Protein AF-A0A101G4W6-F1 (afdb_monomer_lite)

Secondary structure (DSSP, 8-state):
-TGGGT---HHHH-TTS---HHHHHHHHHHGGGGGG--TTS---SS-BTTBPPHHHHHHHHHHHHHGGG--HHHHHHHHHHTT---SSHHHHHHHTHHHHHHHHTTT----

Sequence (111 aa):
MARLLGYRWPAEEDNSMQLAAEARDLIELCRMLDDFSDNDCIICLTPIFGKEPAAERLRALLIAAYGDYWTSLKEQELVASTGSTANDLDEWLRNDFFEQHCKLFHHRPFI

Structure (mmCIF, N/CA/C/O backbone):
data_AF-A0A101G4W6-F1
#
_entry.id   AF-A0A101G4W6-F1
#
loop_
_atom_site.group_PDB
_atom_site.id
_atom_site.type_symbol
_atom_site.label_atom_id
_atom_site.label_alt_id
_atom_site.label_comp_id
_atom_site.label_asym_id
_atom_site.label_entity_id
_atom_site.label_seq_id
_atom_site.pdbx_PDB_ins_code
_atom_site.Cartn_x
_atom_site.Cartn_y
_atom_site.Cartn_z
_atom_site.occupancy
_atom_site.B_iso_or_equiv
_atom_site.auth_seq_id
_atom_site.auth_comp_id
_atom_site.auth_asym_id
_atom_site.auth_atom_id
_atom_site.pdbx_PDB_model_num
ATOM 1 N N . MET A 1 1 ? 2.234 -0.100 0.523 1.00 80.12 1 MET A N 1
ATOM 2 C CA . MET A 1 1 ? 3.548 0.302 1.075 1.00 80.12 1 MET A CA 1
ATOM 3 C C . MET A 1 1 ? 4.723 -0.299 0.316 1.00 80.12 1 MET A C 1
ATOM 5 O O . MET A 1 1 ? 5.545 0.480 -0.133 1.00 80.12 1 MET A O 1
ATOM 9 N N . ALA A 1 2 ? 4.786 -1.619 0.090 1.00 85.38 2 ALA A N 1
ATOM 10 C CA . ALA A 1 2 ? 5.918 -2.252 -0.607 1.00 85.38 2 ALA A CA 1
ATOM 11 C C . ALA A 1 2 ? 6.311 -1.572 -1.938 1.00 85.38 2 ALA A C 1
ATOM 13 O O . ALA A 1 2 ? 7.459 -1.174 -2.097 1.00 85.38 2 ALA A O 1
ATOM 14 N N . ARG A 1 3 ? 5.345 -1.326 -2.837 1.00 86.56 3 ARG A N 1
ATOM 15 C CA . ARG A 1 3 ? 5.598 -0.636 -4.117 1.00 86.56 3 ARG A CA 1
ATOM 16 C C . ARG A 1 3 ? 6.141 0.788 -3.957 1.00 86.56 3 ARG A C 1
ATOM 18 O O . ARG A 1 3 ? 7.064 1.166 -4.665 1.00 86.56 3 ARG A O 1
ATOM 25 N N . LEU A 1 4 ? 5.604 1.566 -3.010 1.00 85.12 4 LEU A N 1
ATOM 26 C CA . LEU A 1 4 ? 6.083 2.930 -2.734 1.00 85.12 4 LEU A CA 1
ATOM 27 C C . LEU A 1 4 ? 7.537 2.938 -2.245 1.00 85.12 4 LEU A C 1
ATOM 29 O O . LEU A 1 4 ? 8.257 3.897 -2.484 1.00 85.12 4 LEU A O 1
ATOM 33 N N . LEU A 1 5 ? 7.966 1.869 -1.570 1.00 85.81 5 LEU A N 1
ATOM 34 C CA . LEU A 1 5 ? 9.344 1.666 -1.118 1.00 85.81 5 LEU A CA 1
ATOM 35 C C . LEU A 1 5 ? 10.233 1.040 -2.208 1.00 85.81 5 LEU A C 1
ATOM 37 O O . LEU A 1 5 ? 11.351 0.635 -1.917 1.00 85.81 5 LEU A O 1
ATOM 41 N N . GLY A 1 6 ? 9.737 0.923 -3.445 1.00 84.00 6 GLY A N 1
ATOM 42 C CA . GLY A 1 6 ? 10.483 0.369 -4.577 1.00 84.00 6 GLY A CA 1
ATOM 43 C C . GLY A 1 6 ? 10.586 -1.156 -4.592 1.00 84.00 6 GLY A C 1
ATOM 44 O O . GLY A 1 6 ? 11.303 -1.710 -5.422 1.00 84.00 6 GLY A O 1
ATOM 45 N N . TYR A 1 7 ? 9.876 -1.863 -3.708 1.00 86.31 7 TYR A N 1
ATOM 46 C CA . TYR A 1 7 ? 9.904 -3.321 -3.697 1.00 86.31 7 TYR A CA 1
ATOM 47 C C . TYR A 1 7 ? 9.077 -3.904 -4.848 1.00 86.31 7 TYR A C 1
ATOM 49 O O . TYR A 1 7 ? 7.880 -3.617 -4.975 1.00 86.31 7 TYR A O 1
ATOM 57 N N . ARG A 1 8 ? 9.713 -4.777 -5.635 1.00 86.00 8 ARG A N 1
ATOM 58 C CA . ARG A 1 8 ? 9.080 -5.605 -6.667 1.00 86.00 8 ARG A CA 1
ATOM 59 C C . ARG A 1 8 ? 9.050 -7.062 -6.238 1.00 86.00 8 ARG A C 1
ATOM 61 O O . ARG A 1 8 ? 10.006 -7.566 -5.648 1.00 86.00 8 ARG A O 1
ATOM 68 N N . TRP A 1 9 ? 7.946 -7.744 -6.527 1.00 86.81 9 TRP A N 1
ATOM 69 C CA . TRP A 1 9 ? 7.851 -9.171 -6.250 1.00 86.81 9 TRP A CA 1
ATOM 70 C C . TRP A 1 9 ? 8.758 -9.952 -7.208 1.00 86.81 9 TRP A C 1
ATOM 72 O O . TRP A 1 9 ? 8.817 -9.608 -8.387 1.00 86.81 9 TRP A O 1
ATOM 82 N N . PRO A 1 10 ? 9.390 -11.058 -6.769 1.00 86.69 10 PRO A N 1
ATOM 83 C CA . PRO A 1 10 ? 10.204 -11.897 -7.655 1.00 86.69 10 PRO A CA 1
ATOM 84 C C . PRO A 1 10 ? 9.455 -12.374 -8.908 1.00 86.69 10 PRO A C 1
ATOM 86 O O . PRO A 1 10 ? 10.051 -12.523 -9.968 1.00 86.69 10 PRO A O 1
ATOM 89 N N . ALA A 1 11 ? 8.138 -12.564 -8.795 1.00 86.38 11 ALA A N 1
ATOM 90 C CA . ALA A 1 11 ? 7.260 -12.936 -9.902 1.00 86.38 11 ALA A CA 1
ATOM 91 C C . ALA A 1 11 ? 7.195 -11.884 -11.028 1.00 86.38 11 ALA A C 1
ATOM 93 O O . ALA A 1 11 ? 6.863 -12.233 -12.154 1.00 86.38 11 ALA A O 1
ATOM 94 N N . GLU A 1 12 ? 7.501 -10.616 -10.740 1.00 84.44 12 GLU A N 1
ATOM 95 C CA . GLU A 1 12 ? 7.512 -9.534 -11.733 1.00 84.44 12 GLU A CA 1
ATOM 96 C C . GLU A 1 12 ? 8.812 -9.491 -12.544 1.00 84.44 12 GLU A C 1
ATOM 98 O O . GLU A 1 12 ? 8.829 -8.969 -13.656 1.00 84.44 12 GLU A O 1
ATOM 103 N N . GLU A 1 13 ? 9.905 -10.028 -11.997 1.00 83.81 13 GLU A N 1
ATOM 104 C CA . GLU A 1 13 ? 11.223 -10.021 -12.642 1.00 83.81 13 GLU A CA 1
ATOM 105 C C . GLU A 1 13 ? 11.551 -11.372 -13.298 1.00 83.81 13 GLU A C 1
ATOM 107 O O . GLU A 1 13 ? 12.214 -11.423 -14.33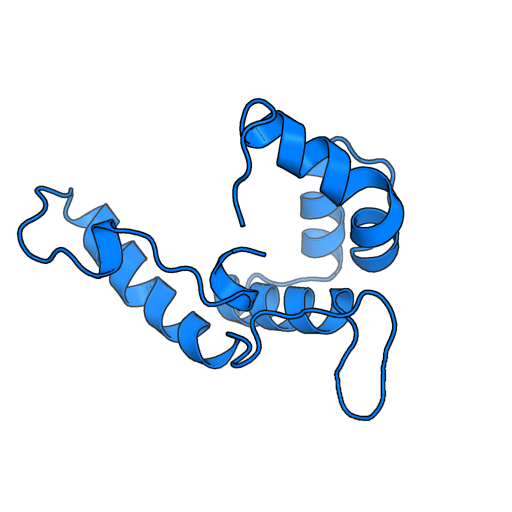8 1.00 83.81 13 GLU A O 1
ATOM 112 N N . ASP A 1 14 ? 11.065 -12.477 -12.727 1.00 85.81 14 ASP A N 1
ATOM 113 C CA . ASP A 1 14 ? 11.325 -13.822 -13.228 1.00 85.81 14 ASP A CA 1
ATOM 114 C C . ASP A 1 14 ? 10.326 -14.249 -14.316 1.00 85.81 14 ASP A C 1
ATOM 116 O O . ASP A 1 14 ? 9.317 -14.913 -14.067 1.00 85.81 14 ASP A O 1
ATOM 120 N N . ASN A 1 15 ? 10.672 -13.944 -15.568 1.00 79.88 15 ASN A N 1
ATOM 121 C CA . ASN A 1 15 ? 9.921 -14.380 -16.752 1.00 79.88 15 ASN A CA 1
ATOM 122 C C . ASN A 1 15 ? 9.857 -15.911 -16.930 1.00 79.88 15 ASN A C 1
ATOM 124 O O . ASN A 1 15 ? 9.046 -16.405 -17.717 1.00 79.88 15 ASN A O 1
ATOM 128 N N . SER A 1 16 ? 10.722 -16.670 -16.248 1.00 84.81 16 SER A N 1
ATOM 129 C CA . SER A 1 16 ? 10.739 -18.135 -16.306 1.00 84.81 16 SER A CA 1
ATOM 130 C C . SER A 1 16 ? 9.809 -18.786 -15.278 1.00 84.81 16 SER A C 1
ATOM 132 O O . SER A 1 16 ? 9.525 -19.984 -15.378 1.00 84.81 16 SER A O 1
ATOM 134 N N . MET A 1 17 ? 9.278 -18.000 -14.333 1.00 87.56 17 MET A N 1
ATOM 135 C CA . MET A 1 17 ? 8.368 -18.485 -13.306 1.00 87.56 17 MET A CA 1
ATOM 136 C C . MET A 1 17 ? 7.065 -19.008 -13.929 1.00 87.56 17 MET A C 1
ATOM 138 O O . MET A 1 17 ? 6.421 -18.375 -14.779 1.00 87.56 17 MET A O 1
ATOM 142 N N . GLN A 1 18 ? 6.662 -20.205 -13.500 1.00 86.69 18 GLN A N 1
ATOM 143 C CA . GLN A 1 18 ? 5.403 -20.814 -13.916 1.00 86.69 18 GLN A CA 1
ATOM 144 C C . GLN A 1 18 ? 4.250 -20.158 -13.157 1.00 86.69 18 GLN A C 1
ATOM 146 O O . GLN A 1 18 ? 4.000 -20.464 -11.993 1.00 86.69 18 GLN A O 1
ATOM 151 N N . LEU A 1 19 ? 3.560 -19.244 -13.834 1.00 87.25 19 LEU A N 1
ATOM 152 C CA . LEU A 1 19 ? 2.421 -18.499 -13.311 1.00 87.25 19 LEU A CA 1
ATOM 153 C C . LEU A 1 19 ? 1.184 -18.768 -14.168 1.00 87.25 19 LEU A C 1
ATOM 155 O O . LEU A 1 19 ? 1.293 -19.029 -15.370 1.00 87.25 19 LEU A O 1
ATOM 159 N N . ALA A 1 20 ? 0.011 -18.683 -13.543 1.00 90.00 20 ALA A N 1
ATOM 160 C CA . ALA A 1 20 ? -1.260 -18.663 -14.258 1.00 90.00 20 ALA A CA 1
ATOM 161 C C . ALA A 1 20 ? -1.328 -17.443 -15.198 1.00 90.00 20 ALA A C 1
ATOM 163 O O . ALA A 1 20 ? -0.657 -16.434 -14.959 1.00 90.00 20 ALA A O 1
ATOM 164 N N . ALA A 1 21 ? -2.129 -17.527 -16.262 1.00 87.00 21 ALA A N 1
ATOM 165 C CA . ALA A 1 21 ? -2.253 -16.434 -17.229 1.00 87.00 21 ALA A CA 1
ATOM 166 C C . ALA A 1 21 ? -2.789 -15.160 -16.555 1.00 87.00 21 ALA A C 1
ATOM 168 O O . ALA A 1 21 ? -2.220 -14.087 -16.717 1.00 87.00 21 ALA A O 1
ATOM 169 N N . GLU A 1 22 ? -3.779 -15.319 -15.679 1.00 88.38 22 GLU A N 1
ATOM 170 C CA . GLU A 1 22 ? -4.399 -14.248 -14.903 1.00 88.38 22 GLU A CA 1
ATOM 171 C C . GLU A 1 22 ? -3.384 -13.537 -13.998 1.00 88.38 22 GLU A C 1
ATOM 173 O O . GLU A 1 22 ? -3.426 -12.321 -13.831 1.00 88.38 22 GLU A O 1
ATOM 178 N N . ALA A 1 23 ? -2.432 -14.285 -13.429 1.00 85.69 23 ALA A N 1
ATOM 179 C CA . ALA A 1 23 ? -1.380 -13.704 -12.602 1.00 85.69 23 ALA A CA 1
ATOM 180 C C . ALA A 1 23 ? -0.415 -12.840 -13.430 1.00 85.69 23 ALA A C 1
ATOM 182 O O . ALA A 1 23 ? 0.053 -11.816 -12.938 1.00 85.69 23 ALA A O 1
ATOM 183 N N . ARG A 1 24 ? -0.140 -13.216 -14.687 1.00 85.62 24 ARG A N 1
ATOM 184 C CA . ARG A 1 24 ? 0.703 -12.420 -15.593 1.00 85.62 24 ARG A CA 1
ATOM 185 C C . ARG A 1 24 ? 0.015 -11.132 -16.029 1.00 85.62 24 ARG A C 1
ATOM 187 O O . ARG A 1 24 ? 0.666 -10.092 -16.048 1.00 85.62 24 ARG A O 1
ATOM 194 N N . ASP A 1 25 ? -1.285 -11.186 -16.297 1.00 87.19 25 ASP A N 1
ATOM 195 C CA . ASP A 1 25 ? -2.065 -9.992 -16.629 1.00 87.19 25 ASP A CA 1
ATOM 196 C C . ASP A 1 25 ? -2.078 -8.996 -15.455 1.00 87.19 25 ASP A C 1
ATOM 198 O O . ASP A 1 25 ? -1.888 -7.796 -15.653 1.00 87.19 25 ASP A O 1
ATOM 202 N N . LEU A 1 26 ? -2.217 -9.487 -14.216 1.00 86.00 26 LEU A N 1
ATOM 203 C CA . LEU A 1 26 ? -2.131 -8.650 -13.013 1.00 86.00 26 LEU A CA 1
ATOM 204 C C . LEU A 1 26 ? -0.736 -8.041 -12.815 1.00 86.00 26 LEU A C 1
ATOM 206 O O . LEU A 1 26 ? -0.635 -6.874 -12.446 1.00 86.00 26 LEU A O 1
ATOM 210 N N . ILE A 1 27 ? 0.331 -8.801 -13.075 1.00 87.00 27 ILE A N 1
ATOM 211 C CA . ILE A 1 27 ? 1.710 -8.293 -13.014 1.00 87.00 27 ILE A CA 1
ATOM 212 C C . ILE A 1 27 ? 1.910 -7.15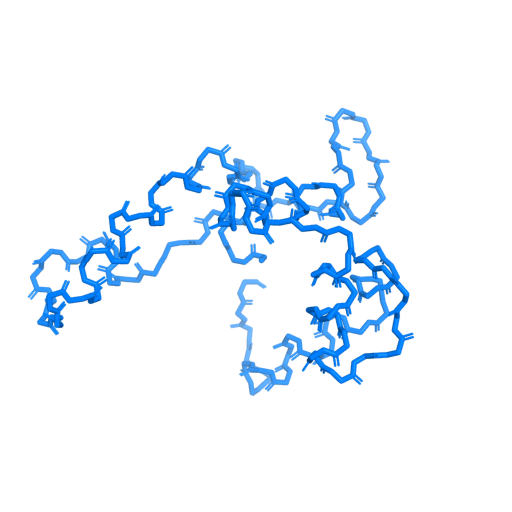4 -14.013 1.00 87.00 27 ILE A C 1
ATOM 214 O O . ILE A 1 27 ? 2.456 -6.115 -13.645 1.00 87.00 27 ILE A O 1
ATOM 218 N N . GLU A 1 28 ? 1.438 -7.316 -15.251 1.00 85.38 28 GLU A N 1
ATOM 219 C CA . GLU A 1 28 ? 1.569 -6.279 -16.274 1.00 85.38 28 GLU A CA 1
ATOM 220 C C . GLU A 1 28 ? 0.768 -5.022 -15.902 1.00 85.38 28 GLU A C 1
ATOM 222 O O . GLU A 1 28 ? 1.276 -3.910 -16.041 1.00 85.38 28 GLU A O 1
ATOM 227 N N . LEU A 1 29 ? -0.430 -5.182 -15.325 1.00 84.88 29 LEU A N 1
ATOM 228 C CA . LEU A 1 29 ? -1.201 -4.064 -14.771 1.00 84.88 29 LEU A CA 1
ATOM 229 C C . LEU A 1 29 ? -0.445 -3.346 -13.647 1.00 84.88 29 LEU A C 1
ATOM 231 O O . LEU A 1 29 ? -0.432 -2.119 -13.609 1.00 84.88 29 LEU A O 1
ATOM 235 N N . CYS A 1 30 ? 0.234 -4.073 -12.756 1.00 85.50 30 CYS A N 1
ATOM 236 C CA . CYS A 1 30 ? 0.989 -3.466 -11.658 1.00 85.50 30 CYS A CA 1
ATOM 237 C C . CYS A 1 30 ? 2.146 -2.568 -12.121 1.00 85.50 30 CYS A C 1
ATOM 239 O O . CYS A 1 30 ? 2.567 -1.708 -11.347 1.00 85.50 30 CYS A O 1
ATOM 241 N N . ARG A 1 31 ? 2.629 -2.696 -13.365 1.00 84.50 31 ARG A N 1
ATOM 242 C CA . ARG A 1 31 ? 3.714 -1.851 -13.901 1.00 84.50 31 ARG A CA 1
ATOM 243 C C . ARG A 1 31 ? 3.337 -0.377 -13.968 1.00 84.50 31 ARG A C 1
ATOM 245 O O . ARG A 1 31 ? 4.210 0.471 -13.835 1.00 84.50 31 ARG A O 1
ATOM 252 N N . MET A 1 32 ? 2.047 -0.053 -14.083 1.00 85.75 32 MET A N 1
ATOM 253 C CA . MET A 1 32 ? 1.579 1.339 -14.023 1.00 85.75 32 MET A CA 1
ATOM 254 C C . MET A 1 32 ? 1.851 2.009 -12.666 1.00 85.75 32 MET A C 1
ATOM 256 O O . MET A 1 32 ? 1.788 3.229 -12.554 1.00 85.75 32 MET A O 1
ATOM 260 N N . LEU A 1 33 ? 2.121 1.217 -11.622 1.00 85.62 33 LEU A N 1
ATOM 261 C CA . LEU A 1 33 ? 2.383 1.707 -10.272 1.00 85.62 33 LEU A CA 1
ATOM 262 C C . LEU A 1 33 ? 3.873 1.986 -10.019 1.00 85.62 33 LEU A C 1
ATOM 264 O O . LEU A 1 33 ? 4.212 2.502 -8.953 1.00 85.62 33 LEU A O 1
ATOM 268 N N . ASP A 1 34 ? 4.761 1.656 -10.963 1.00 84.38 34 ASP A N 1
ATOM 269 C CA . ASP A 1 34 ? 6.211 1.844 -10.810 1.00 84.38 34 ASP A CA 1
ATOM 270 C C . ASP A 1 34 ? 6.592 3.326 -10.668 1.00 84.38 34 ASP A C 1
ATOM 272 O O . ASP A 1 34 ? 7.491 3.654 -9.889 1.00 84.38 34 ASP A O 1
ATOM 276 N N . ASP A 1 35 ? 5.841 4.226 -11.308 1.00 84.75 35 ASP A N 1
ATOM 277 C CA . ASP A 1 35 ? 6.040 5.681 -11.235 1.00 84.75 35 ASP A CA 1
ATOM 278 C C . ASP A 1 35 ? 5.796 6.264 -9.828 1.00 84.75 35 ASP A C 1
ATOM 280 O O . ASP A 1 35 ? 6.200 7.389 -9.539 1.00 84.75 35 ASP A O 1
ATOM 284 N N . PHE A 1 36 ? 5.159 5.506 -8.929 1.00 84.25 36 PHE A N 1
ATOM 285 C CA . PHE A 1 36 ? 4.884 5.933 -7.552 1.00 84.25 36 PHE A CA 1
ATOM 286 C C . PHE A 1 36 ? 5.971 5.507 -6.552 1.00 84.25 36 PHE A C 1
ATOM 288 O O . PHE A 1 36 ? 5.891 5.856 -5.367 1.00 84.25 36 PHE A O 1
ATOM 295 N N . SER A 1 37 ? 6.973 4.743 -6.995 1.00 83.56 37 SER A N 1
ATOM 296 C CA . SER A 1 37 ? 8.082 4.309 -6.142 1.00 83.56 37 SER A CA 1
ATOM 297 C C . SER A 1 37 ? 9.012 5.472 -5.759 1.00 83.56 37 SER A C 1
ATOM 299 O O . SER A 1 37 ? 9.285 6.368 -6.555 1.00 83.56 37 SER A O 1
ATOM 301 N N . ASP A 1 38 ? 9.477 5.499 -4.504 1.00 77.62 38 ASP A N 1
ATOM 302 C CA . ASP A 1 38 ? 10.491 6.454 -4.047 1.00 77.62 38 ASP A CA 1
ATOM 303 C C . ASP A 1 38 ? 11.902 5.946 -4.345 1.00 77.62 38 ASP A C 1
ATOM 305 O O . ASP A 1 38 ? 12.246 4.822 -3.981 1.00 77.62 38 ASP A O 1
ATOM 309 N N . ASN A 1 39 ? 12.750 6.808 -4.906 1.00 70.50 39 ASN A N 1
ATOM 310 C CA . ASN A 1 39 ? 14.149 6.475 -5.185 1.00 70.50 39 ASN A CA 1
ATOM 311 C C . ASN A 1 39 ? 14.997 6.289 -3.915 1.00 70.50 39 ASN A C 1
ATOM 313 O O . ASN A 1 39 ? 15.966 5.535 -3.939 1.00 70.50 39 ASN A O 1
ATOM 317 N N . ASP A 1 40 ? 14.639 6.946 -2.807 1.00 74.69 40 ASP A N 1
ATOM 318 C CA . ASP A 1 40 ? 15.379 6.850 -1.545 1.00 74.69 40 ASP A CA 1
ATOM 319 C C . ASP A 1 40 ? 14.824 5.751 -0.625 1.00 74.69 40 ASP A C 1
ATOM 321 O O . ASP A 1 40 ? 15.313 5.587 0.492 1.00 74.69 40 ASP A O 1
ATOM 325 N N . CYS A 1 41 ? 13.778 5.026 -1.050 1.00 74.75 41 CYS A N 1
ATOM 326 C CA . CYS A 1 41 ? 13.047 4.043 -0.239 1.00 74.75 41 CYS A CA 1
ATOM 327 C C . CYS A 1 41 ? 12.540 4.601 1.111 1.00 74.75 41 CYS A C 1
ATOM 329 O O . CYS A 1 41 ? 12.377 3.853 2.074 1.00 74.75 41 CYS A O 1
ATOM 331 N N . ILE A 1 42 ? 12.299 5.915 1.215 1.00 81.00 42 ILE A N 1
ATOM 332 C CA . ILE A 1 42 ? 11.842 6.570 2.451 1.00 81.00 42 ILE A CA 1
ATOM 333 C C . ILE A 1 42 ? 10.503 7.261 2.207 1.00 81.00 42 ILE A C 1
ATOM 335 O O . ILE A 1 42 ? 10.371 8.106 1.323 1.00 81.00 42 ILE A O 1
ATOM 339 N N . ILE A 1 43 ? 9.526 6.958 3.063 1.00 83.00 43 ILE A N 1
ATOM 340 C CA . ILE A 1 43 ? 8.201 7.581 3.054 1.00 83.00 43 ILE A CA 1
ATOM 341 C C . ILE A 1 43 ? 7.969 8.237 4.413 1.00 83.00 43 ILE A C 1
ATOM 343 O O . ILE A 1 43 ? 8.045 7.589 5.456 1.00 83.00 43 ILE A O 1
ATOM 347 N N . CYS A 1 44 ? 7.695 9.537 4.406 1.00 86.06 44 CYS A N 1
ATOM 348 C CA . CYS A 1 44 ? 7.629 10.330 5.625 1.00 86.06 44 CYS A CA 1
ATOM 349 C C . CYS A 1 44 ? 6.187 10.442 6.117 1.00 86.06 44 CYS A C 1
ATOM 351 O O . CYS A 1 44 ? 5.330 10.944 5.400 1.00 86.06 44 CYS A O 1
ATOM 353 N N . LEU A 1 45 ? 5.909 10.010 7.351 1.00 84.88 45 LEU A N 1
ATOM 354 C CA . LEU A 1 45 ? 4.577 10.159 7.957 1.00 84.88 45 LEU A CA 1
ATOM 355 C C . LEU A 1 45 ? 4.169 11.628 8.111 1.00 84.88 45 LEU A C 1
ATOM 357 O O . LEU A 1 45 ? 2.992 11.961 8.079 1.00 84.88 45 LEU A O 1
ATOM 361 N N . THR A 1 46 ? 5.135 12.517 8.304 1.00 83.38 46 THR A N 1
ATOM 362 C CA . THR A 1 46 ? 4.929 13.964 8.299 1.00 83.38 46 THR A CA 1
ATOM 363 C C . THR A 1 46 ? 5.629 14.573 7.091 1.00 83.38 46 THR A C 1
ATOM 365 O O . THR A 1 46 ? 6.674 14.065 6.676 1.00 83.38 46 THR A O 1
ATOM 368 N N . PRO A 1 47 ? 5.088 15.660 6.519 1.00 79.25 47 PRO A N 1
ATOM 369 C CA . PRO A 1 47 ? 5.743 16.331 5.410 1.00 79.25 47 PRO A CA 1
ATOM 370 C C . PRO A 1 47 ? 7.095 16.875 5.877 1.00 79.25 47 PRO A C 1
ATOM 372 O O . PRO A 1 47 ? 7.178 17.619 6.857 1.00 79.25 47 PRO A O 1
ATOM 375 N N . ILE A 1 48 ? 8.158 16.509 5.167 1.00 78.38 48 ILE A N 1
ATOM 376 C CA . ILE A 1 48 ? 9.492 17.085 5.345 1.00 78.38 48 ILE A CA 1
ATOM 377 C C . ILE A 1 48 ? 9.942 17.662 4.011 1.00 78.38 48 ILE A C 1
ATOM 379 O O . ILE A 1 48 ? 9.782 17.015 2.988 1.00 78.38 48 ILE A O 1
ATOM 383 N N . PHE A 1 49 ? 10.457 18.893 4.032 1.00 67.69 49 PHE A N 1
ATOM 384 C CA . PHE A 1 49 ? 11.072 19.634 2.918 1.00 67.69 49 PHE A CA 1
ATOM 385 C C . PHE A 1 49 ? 10.950 18.986 1.515 1.00 67.69 49 PHE A C 1
ATOM 387 O O . PHE A 1 49 ? 11.854 18.297 1.051 1.00 67.69 49 PHE A O 1
ATOM 394 N N . GLY A 1 50 ? 9.818 19.210 0.836 1.00 71.88 50 GLY A N 1
ATOM 395 C CA . GLY A 1 50 ? 9.586 18.753 -0.543 1.00 71.88 50 GLY A CA 1
ATOM 396 C C . GLY A 1 50 ? 9.111 17.303 -0.713 1.00 71.88 50 GLY A C 1
ATOM 397 O O . GLY A 1 50 ? 8.791 16.920 -1.833 1.00 71.88 50 GLY A O 1
ATOM 398 N N . LYS A 1 51 ? 9.016 16.511 0.363 1.00 77.31 51 LYS A N 1
ATOM 399 C CA . LYS A 1 51 ? 8.396 15.179 0.362 1.00 77.31 51 LYS A CA 1
ATOM 400 C C . LYS A 1 51 ? 6.956 15.265 0.862 1.00 77.31 51 LYS A C 1
ATOM 402 O O . LYS A 1 51 ? 6.693 15.744 1.968 1.00 77.31 51 LYS A O 1
ATOM 407 N N . GLU A 1 52 ? 6.036 14.778 0.039 1.00 83.25 52 GLU A N 1
ATOM 408 C CA . GLU A 1 52 ? 4.634 14.615 0.415 1.00 83.25 52 GLU A CA 1
ATOM 409 C C . GLU A 1 52 ? 4.489 13.607 1.566 1.00 83.25 52 GLU A C 1
ATOM 411 O O . GLU A 1 52 ? 5.279 12.657 1.664 1.00 83.25 52 GLU A O 1
ATOM 416 N N . PRO A 1 53 ? 3.493 13.795 2.448 1.00 88.81 53 PRO A N 1
ATOM 417 C CA . PRO A 1 53 ? 3.252 12.871 3.543 1.00 88.81 53 PRO A CA 1
ATOM 418 C C . PRO A 1 53 ? 2.826 11.491 3.026 1.00 88.81 53 PRO A C 1
ATOM 420 O O . PRO A 1 53 ? 2.224 11.344 1.959 1.00 88.81 53 PRO A O 1
ATOM 423 N N . ALA A 1 54 ? 3.110 10.468 3.828 1.00 89.00 54 ALA A N 1
ATOM 424 C CA . ALA A 1 54 ? 2.868 9.065 3.516 1.00 89.00 54 ALA A CA 1
ATOM 425 C C . ALA A 1 54 ? 1.423 8.785 3.087 1.00 89.00 54 ALA A C 1
ATOM 427 O O . ALA A 1 54 ? 1.203 8.032 2.140 1.00 89.00 54 ALA A O 1
ATOM 428 N N . ALA A 1 55 ? 0.458 9.418 3.761 1.00 90.75 55 ALA A N 1
ATOM 429 C CA . ALA A 1 55 ? -0.962 9.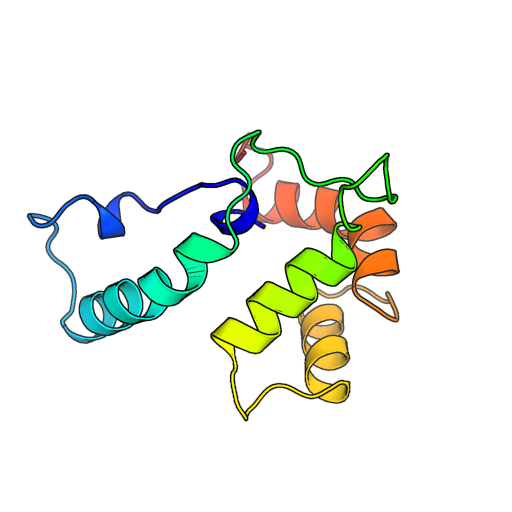263 3.474 1.00 90.75 55 ALA A CA 1
ATOM 430 C C . ALA A 1 55 ? -1.320 9.718 2.051 1.00 90.75 55 ALA A C 1
ATOM 432 O O . ALA A 1 55 ? -1.988 8.979 1.334 1.00 90.75 55 ALA A O 1
ATOM 433 N N . GLU A 1 56 ? -0.823 10.877 1.606 1.00 89.75 56 GLU A N 1
ATOM 434 C CA . GLU A 1 56 ? -1.106 11.393 0.258 1.00 89.75 56 GLU A CA 1
ATOM 435 C C . GLU A 1 56 ? -0.460 10.530 -0.824 1.00 89.75 56 GLU A C 1
ATOM 437 O O . GLU A 1 56 ? -1.097 10.191 -1.818 1.00 89.75 56 GLU A O 1
ATOM 442 N N . ARG A 1 57 ? 0.776 10.075 -0.600 1.00 89.75 57 ARG A N 1
ATOM 443 C CA . ARG A 1 57 ? 1.461 9.177 -1.541 1.00 89.75 57 ARG A CA 1
ATOM 444 C C . ARG A 1 57 ? 0.771 7.823 -1.657 1.00 89.75 57 ARG A C 1
ATOM 446 O O . ARG A 1 57 ? 0.635 7.281 -2.753 1.00 89.75 57 ARG A O 1
ATOM 453 N N . LEU A 1 58 ? 0.321 7.274 -0.529 1.00 89.94 58 LEU A N 1
ATOM 454 C CA . LEU A 1 58 ? -0.449 6.036 -0.508 1.00 89.94 58 LEU A CA 1
ATOM 455 C C . LEU A 1 58 ? -1.797 6.212 -1.202 1.00 89.94 58 LEU A C 1
ATOM 457 O O . LEU A 1 58 ? -2.177 5.357 -1.999 1.00 89.94 58 LEU A O 1
ATOM 461 N N . ARG A 1 59 ? -2.481 7.331 -0.959 1.00 91.75 59 ARG A N 1
ATOM 462 C CA . ARG A 1 59 ? -3.736 7.665 -1.629 1.00 91.75 59 ARG A CA 1
ATOM 463 C C . ARG A 1 59 ? -3.551 7.794 -3.139 1.00 91.75 59 ARG A C 1
ATOM 465 O O . ARG A 1 59 ? -4.330 7.207 -3.878 1.00 91.75 59 ARG A O 1
ATOM 472 N N . ALA A 1 60 ? -2.508 8.481 -3.604 1.00 90.94 60 ALA A N 1
ATOM 473 C CA . ALA A 1 60 ? -2.202 8.612 -5.028 1.00 90.94 60 ALA A CA 1
ATOM 474 C C . ALA A 1 60 ? -1.979 7.246 -5.702 1.00 90.94 60 ALA A C 1
ATOM 476 O O . ALA A 1 60 ? -2.533 6.986 -6.770 1.00 90.94 60 ALA A O 1
ATOM 477 N N . LEU A 1 61 ? -1.253 6.337 -5.040 1.00 90.12 61 LEU A N 1
ATOM 478 C CA . LEU A 1 61 ? -1.074 4.968 -5.529 1.00 90.12 61 LEU A CA 1
ATOM 479 C C . LEU A 1 61 ? -2.396 4.191 -5.568 1.00 90.12 61 LEU A C 1
ATOM 481 O O . LEU A 1 61 ? -2.652 3.466 -6.527 1.00 90.12 61 LEU A O 1
ATOM 485 N N . LEU A 1 62 ? -3.241 4.323 -4.544 1.00 90.31 62 LEU A N 1
ATOM 486 C CA . LEU A 1 62 ? -4.539 3.648 -4.509 1.00 90.31 62 LEU A CA 1
ATOM 487 C C . LEU A 1 62 ? -5.493 4.193 -5.580 1.00 90.31 62 LEU A C 1
ATOM 489 O O . LEU A 1 62 ? -6.172 3.406 -6.230 1.00 90.31 62 LEU A O 1
ATOM 493 N N . ILE A 1 63 ? -5.494 5.505 -5.825 1.00 91.06 63 ILE A N 1
ATOM 494 C CA . ILE A 1 63 ? -6.231 6.120 -6.936 1.00 91.06 63 ILE A CA 1
ATOM 495 C C . ILE A 1 63 ? -5.772 5.522 -8.267 1.00 91.06 63 ILE A C 1
ATOM 497 O O . ILE A 1 63 ? -6.607 5.133 -9.074 1.00 91.06 63 ILE A O 1
ATOM 501 N N . ALA A 1 64 ? -4.462 5.398 -8.490 1.00 89.38 64 ALA A N 1
ATOM 502 C CA . ALA A 1 64 ? -3.937 4.804 -9.717 1.00 89.38 64 ALA A CA 1
ATOM 503 C C . ALA A 1 64 ? -4.304 3.317 -9.860 1.00 89.38 64 ALA A C 1
ATOM 505 O O . ALA A 1 64 ? -4.623 2.871 -10.958 1.00 89.38 64 ALA A O 1
ATOM 506 N N . ALA A 1 65 ? -4.301 2.560 -8.759 1.00 88.94 65 ALA A N 1
ATOM 507 C CA . ALA A 1 65 ? -4.616 1.133 -8.763 1.00 88.94 65 ALA A CA 1
ATOM 508 C C . ALA A 1 65 ? -6.115 0.838 -8.944 1.00 88.94 65 ALA A C 1
ATOM 510 O O . ALA A 1 65 ? -6.478 -0.108 -9.638 1.00 88.94 65 ALA A O 1
ATOM 511 N N . TYR A 1 66 ? -6.990 1.623 -8.310 1.00 87.44 66 TYR A N 1
ATOM 512 C CA . TYR A 1 66 ? -8.444 1.443 -8.392 1.00 87.44 66 TYR A CA 1
ATOM 513 C C . TYR A 1 66 ? -9.083 2.229 -9.545 1.00 87.44 66 TYR A C 1
ATOM 515 O O . TYR A 1 66 ? -10.204 1.908 -9.943 1.00 87.44 66 TYR A O 1
ATOM 523 N N . GLY A 1 67 ? -8.400 3.240 -10.088 1.00 89.00 67 GLY A N 1
ATOM 524 C CA . GLY A 1 67 ? -8.900 4.091 -11.167 1.00 89.00 67 GLY A CA 1
ATOM 525 C C . GLY A 1 67 ? -10.266 4.693 -10.831 1.00 89.00 67 GLY A C 1
ATOM 526 O O . GLY A 1 67 ? -10.466 5.265 -9.760 1.00 89.00 67 GLY A O 1
ATOM 527 N N . ASP A 1 68 ? -11.235 4.492 -11.725 1.00 87.75 68 ASP A N 1
ATOM 528 C CA . ASP A 1 68 ? -12.609 4.998 -11.589 1.00 87.75 68 ASP A CA 1
ATOM 529 C C . ASP A 1 68 ? -13.391 4.390 -10.409 1.00 87.75 68 ASP A C 1
ATOM 531 O O . ASP A 1 68 ? -14.420 4.927 -10.000 1.00 87.75 68 ASP A O 1
ATOM 535 N N . TYR A 1 69 ? -12.921 3.274 -9.838 1.00 89.81 69 TYR A N 1
ATOM 536 C CA . TYR A 1 69 ? -13.542 2.656 -8.662 1.00 89.81 69 TYR A CA 1
ATOM 537 C C . TYR A 1 69 ? -13.126 3.322 -7.346 1.00 89.81 69 TYR A C 1
ATOM 539 O O . TYR A 1 69 ? -13.665 2.988 -6.283 1.00 89.81 69 TYR A O 1
ATOM 547 N N . TRP A 1 70 ? -12.163 4.246 -7.387 1.00 91.56 70 TRP A N 1
ATOM 548 C CA . TRP A 1 70 ? -11.707 4.947 -6.200 1.00 91.56 70 TRP A CA 1
ATOM 549 C C . TRP A 1 70 ? -12.734 5.978 -5.718 1.00 91.56 70 TRP A C 1
ATOM 551 O O . TRP A 1 70 ? -13.182 6.846 -6.462 1.00 91.56 70 TRP A O 1
ATOM 561 N N . THR A 1 71 ? -13.077 5.920 -4.431 1.00 91.19 71 THR A N 1
ATOM 562 C CA . THR A 1 71 ? -13.950 6.898 -3.766 1.00 91.19 71 THR A CA 1
ATOM 563 C C . THR A 1 71 ? -13.491 7.115 -2.326 1.00 91.19 71 THR A C 1
ATOM 565 O O . THR A 1 71 ? -12.853 6.242 -1.739 1.00 91.19 71 THR A O 1
ATOM 568 N N . SER A 1 72 ? -13.866 8.239 -1.709 1.00 88.12 72 SER A N 1
ATOM 569 C CA . SER A 1 72 ? -13.580 8.486 -0.284 1.00 88.12 72 SER A CA 1
ATOM 570 C C . SER A 1 72 ? -14.185 7.418 0.636 1.00 88.12 72 SER A C 1
ATOM 572 O O . SER A 1 72 ? -13.616 7.098 1.672 1.00 88.12 72 SER A O 1
ATOM 574 N N . LEU A 1 73 ? -15.315 6.823 0.237 1.00 90.19 73 LEU A N 1
ATOM 575 C CA . LEU A 1 73 ? -15.927 5.712 0.964 1.00 90.19 73 LEU A CA 1
ATOM 576 C C . LEU A 1 73 ? -15.074 4.440 0.852 1.00 90.19 73 LEU A C 1
ATOM 578 O O . LEU A 1 73 ? -14.900 3.737 1.842 1.00 90.19 73 LEU A O 1
ATOM 582 N N . LYS A 1 74 ? -14.479 4.176 -0.320 1.00 90.56 74 LYS A N 1
ATOM 583 C CA . LYS A 1 74 ? -13.562 3.044 -0.517 1.00 90.56 74 LYS A CA 1
ATOM 584 C C . LYS A 1 74 ? -12.325 3.151 0.374 1.00 90.56 74 LYS A C 1
ATOM 586 O O . LYS A 1 74 ? -11.888 2.140 0.910 1.00 90.56 74 LYS A O 1
ATOM 591 N N . GLU A 1 75 ? -11.784 4.355 0.561 1.00 89.88 75 GLU A N 1
ATOM 592 C CA . GLU A 1 75 ? -10.669 4.588 1.489 1.00 89.88 75 GLU A CA 1
ATOM 593 C C . GLU A 1 75 ? -11.034 4.147 2.915 1.00 89.88 75 GLU A C 1
ATOM 595 O O . GLU A 1 75 ? -10.306 3.363 3.523 1.00 89.88 75 GLU A O 1
ATOM 600 N N . GLN A 1 76 ? -12.199 4.571 3.410 1.00 89.69 76 GLN A N 1
ATOM 601 C CA . GLN A 1 76 ? -12.687 4.189 4.738 1.00 89.69 76 GLN A CA 1
ATOM 602 C C . GLN A 1 76 ? -12.961 2.684 4.852 1.00 89.69 76 GLN A C 1
ATOM 604 O O . GLN A 1 76 ? -12.597 2.066 5.851 1.00 89.69 76 GLN A O 1
ATOM 609 N N . GLU A 1 77 ? -13.553 2.071 3.823 1.00 91.31 77 GLU A N 1
ATOM 610 C CA . GLU A 1 77 ? -13.768 0.619 3.772 1.00 91.31 77 GLU A CA 1
ATOM 611 C C . GLU A 1 77 ? -12.448 -0.157 3.844 1.00 91.31 77 GLU A C 1
ATOM 613 O O . GLU A 1 77 ? -12.364 -1.162 4.550 1.00 91.31 77 GLU A O 1
ATOM 618 N N . LEU A 1 78 ? -11.410 0.305 3.141 1.00 90.88 78 LEU A N 1
ATOM 619 C CA . LEU A 1 78 ? -10.095 -0.332 3.160 1.00 90.88 78 LEU A CA 1
ATOM 620 C C . LEU A 1 78 ? -9.459 -0.249 4.547 1.00 90.88 78 LEU A C 1
ATOM 622 O O . LEU A 1 78 ? -8.990 -1.272 5.043 1.00 90.88 78 LEU A O 1
ATOM 626 N N . VAL A 1 79 ? -9.497 0.916 5.200 1.00 90.06 79 VAL A N 1
ATOM 627 C CA . VAL A 1 79 ? -8.983 1.072 6.571 1.00 90.06 79 VAL A CA 1
ATOM 628 C C . VAL A 1 79 ? -9.749 0.166 7.537 1.00 90.06 79 VAL A C 1
ATOM 630 O O . VAL A 1 79 ? -9.129 -0.614 8.262 1.00 90.06 79 VAL A O 1
ATOM 633 N N . ALA A 1 80 ? -11.083 0.161 7.476 1.00 90.38 80 ALA A N 1
ATOM 634 C CA . ALA A 1 80 ? -11.918 -0.699 8.313 1.00 90.38 80 ALA A CA 1
ATOM 635 C C . ALA A 1 80 ? -11.657 -2.198 8.068 1.00 90.38 80 ALA A C 1
ATOM 637 O O . ALA A 1 80 ? -11.663 -2.993 9.009 1.00 90.38 80 ALA A O 1
ATOM 638 N N . SER A 1 81 ? -11.365 -2.597 6.823 1.00 89.88 81 SER A N 1
ATOM 639 C CA . SER A 1 81 ? -11.059 -3.993 6.472 1.00 89.88 81 SER A CA 1
ATOM 640 C C . SER A 1 81 ? -9.781 -4.523 7.130 1.00 89.88 81 SER A C 1
ATOM 642 O O . SER A 1 81 ? -9.648 -5.730 7.327 1.00 89.88 81 SER A O 1
ATOM 644 N N . THR A 1 82 ? -8.867 -3.634 7.534 1.00 87.69 82 THR A N 1
ATOM 645 C CA . THR A 1 82 ? -7.670 -4.008 8.305 1.00 87.69 82 THR A CA 1
ATOM 646 C C . THR A 1 82 ? -7.984 -4.372 9.762 1.00 87.69 82 THR A C 1
ATOM 648 O O . THR A 1 82 ? -7.122 -4.898 10.464 1.00 87.69 82 THR A O 1
ATOM 651 N N . GLY A 1 83 ? -9.206 -4.091 10.233 1.00 87.31 83 GLY A N 1
ATOM 652 C CA . GLY A 1 83 ? -9.594 -4.208 11.639 1.00 87.31 83 GLY A CA 1
ATOM 653 C C . GLY A 1 83 ? -9.177 -3.011 12.501 1.00 87.31 83 GLY A C 1
ATOM 654 O O . GLY A 1 83 ? -9.265 -3.096 13.724 1.00 87.31 83 GLY A O 1
ATOM 655 N N . SER A 1 84 ? -8.712 -1.919 11.887 1.00 88.69 84 SER A N 1
ATOM 656 C CA . SER A 1 84 ? -8.424 -0.650 12.564 1.00 88.69 84 SER A CA 1
ATOM 657 C C . SER A 1 84 ? -9.700 0.174 12.783 1.00 88.69 84 SER A C 1
ATOM 659 O O . SER A 1 84 ? -10.661 0.077 12.019 1.00 88.69 84 SER A O 1
ATOM 661 N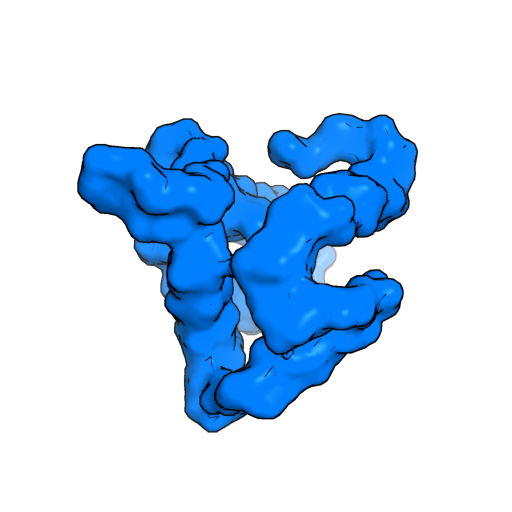 N . THR A 1 85 ? -9.696 1.005 13.827 1.00 88.44 85 THR A N 1
ATOM 662 C CA . THR A 1 85 ? -10.734 2.013 14.102 1.00 88.44 85 THR A CA 1
ATOM 663 C C . THR A 1 85 ? -10.362 3.410 13.595 1.00 88.44 85 THR A C 1
ATOM 665 O O . THR A 1 85 ? -11.037 4.374 13.947 1.00 88.44 85 THR A O 1
ATOM 668 N N . ALA A 1 86 ? -9.274 3.538 12.832 1.00 89.38 86 ALA A N 1
ATOM 669 C CA . ALA A 1 86 ? -8.826 4.804 12.268 1.00 89.38 86 ALA A CA 1
ATOM 670 C C . ALA A 1 86 ? -9.832 5.354 11.245 1.00 89.38 86 ALA A C 1
ATOM 672 O O . ALA A 1 86 ? -10.475 4.602 10.509 1.00 89.38 86 ALA A O 1
ATOM 673 N N . ASN A 1 87 ? -9.954 6.679 11.195 1.00 86.06 87 ASN A N 1
ATOM 674 C CA . ASN A 1 87 ? -10.918 7.364 10.330 1.00 86.06 87 ASN A CA 1
ATOM 675 C C . ASN A 1 87 ? -10.379 7.622 8.916 1.00 86.06 87 ASN A C 1
ATOM 677 O O . ASN A 1 87 ? -11.161 7.787 7.977 1.00 86.06 87 ASN A O 1
ATOM 681 N N . ASP A 1 88 ? -9.055 7.676 8.773 1.00 88.38 88 ASP A N 1
ATOM 682 C CA . ASP A 1 88 ? -8.356 7.936 7.520 1.00 88.38 88 ASP A CA 1
ATOM 683 C C . ASP A 1 88 ? -7.003 7.204 7.454 1.00 88.38 88 ASP A C 1
ATOM 685 O O . ASP A 1 88 ? -6.559 6.550 8.405 1.00 88.38 88 ASP A O 1
ATOM 689 N N . LEU A 1 89 ? -6.349 7.302 6.293 1.00 90.06 89 LEU A N 1
ATOM 690 C CA . LEU A 1 89 ? -5.044 6.687 6.061 1.00 90.06 89 LEU A CA 1
ATOM 691 C C . LEU A 1 89 ? -3.923 7.273 6.933 1.00 90.06 89 LEU A C 1
ATOM 693 O O . LEU A 1 89 ? -2.991 6.540 7.253 1.00 90.06 89 LEU A O 1
ATOM 697 N N . ASP A 1 90 ? -3.964 8.557 7.301 1.00 90.81 90 ASP A N 1
ATOM 698 C CA . ASP A 1 90 ? -2.906 9.180 8.112 1.00 90.81 90 ASP A CA 1
ATOM 699 C C . ASP A 1 90 ? -2.954 8.662 9.554 1.00 90.81 90 ASP A C 1
ATOM 701 O O . ASP A 1 90 ? -1.933 8.229 10.092 1.00 90.81 90 ASP A O 1
ATOM 705 N N . GLU A 1 91 ? -4.145 8.618 10.151 1.00 91.56 91 GLU A N 1
ATOM 706 C CA . GLU A 1 91 ? -4.370 8.057 11.482 1.00 91.56 91 GLU A CA 1
ATOM 707 C C . GLU A 1 91 ? -3.992 6.568 11.525 1.00 91.56 91 GLU A C 1
ATOM 709 O O . GLU A 1 91 ? -3.286 6.131 12.440 1.00 91.56 91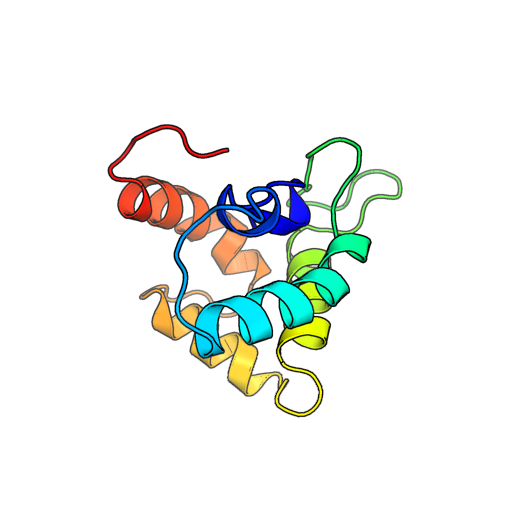 GLU A O 1
ATOM 714 N N . TRP A 1 92 ? -4.376 5.802 10.499 1.00 94.12 92 TRP A N 1
ATOM 715 C CA . TRP A 1 92 ? -4.016 4.389 10.385 1.00 94.12 92 TRP A CA 1
ATOM 716 C C . TRP A 1 92 ? -2.499 4.179 10.270 1.00 94.12 92 TRP A C 1
ATOM 718 O O . TRP A 1 92 ? -1.931 3.346 10.982 1.00 94.12 92 TRP A O 1
ATOM 728 N N . LEU A 1 93 ? -1.819 4.956 9.416 1.00 91.69 93 LEU A N 1
ATOM 729 C CA . LEU A 1 93 ? -0.369 4.863 9.218 1.00 91.69 93 LEU A CA 1
ATOM 730 C C . LEU A 1 93 ? 0.423 5.179 10.493 1.00 91.69 93 LEU A C 1
ATOM 732 O O . LEU A 1 93 ? 1.500 4.615 10.698 1.00 91.69 93 LEU A O 1
ATOM 736 N N . ARG A 1 94 ? -0.091 6.073 11.342 1.00 90.75 94 ARG A N 1
ATOM 737 C CA . ARG A 1 94 ? 0.559 6.463 12.600 1.00 90.75 94 ARG A CA 1
ATOM 738 C C . ARG A 1 94 ? 0.375 5.446 13.716 1.00 90.75 94 ARG A C 1
ATOM 740 O O . ARG A 1 94 ? 1.316 5.233 14.477 1.00 90.75 94 ARG A O 1
ATOM 747 N N . ASN A 1 95 ? -0.820 4.872 13.834 1.00 91.62 95 ASN A N 1
ATOM 748 C CA . ASN A 1 95 ? -1.211 4.133 15.034 1.00 91.62 95 ASN A CA 1
ATOM 749 C C . ASN A 1 95 ? -1.195 2.614 14.842 1.00 91.62 95 ASN A C 1
ATOM 751 O O . ASN A 1 95 ? -0.687 1.904 15.705 1.00 91.62 95 ASN A O 1
ATOM 755 N N . ASP A 1 96 ? -1.702 2.115 13.711 1.00 91.75 96 ASP A N 1
ATOM 756 C CA . ASP A 1 96 ? -2.013 0.687 13.553 1.00 91.75 96 ASP A CA 1
ATOM 757 C C . ASP A 1 96 ? -1.146 -0.012 12.504 1.00 91.75 96 ASP A C 1
ATOM 759 O O . ASP A 1 96 ? -0.818 -1.194 12.652 1.00 91.75 96 ASP A O 1
ATOM 763 N N . PHE A 1 97 ? -0.749 0.707 11.448 1.00 91.44 97 PHE A N 1
ATOM 764 C CA . PHE A 1 97 ? -0.071 0.126 10.289 1.00 91.44 97 PHE A CA 1
ATOM 765 C C . PHE A 1 97 ? 1.155 -0.704 10.672 1.00 91.44 97 PHE A C 1
ATOM 767 O O . PHE A 1 97 ? 1.296 -1.831 10.204 1.00 91.44 97 PHE A O 1
ATOM 774 N N . PHE A 1 98 ? 2.038 -0.176 11.523 1.00 89.88 98 PHE A N 1
ATOM 775 C CA . PHE A 1 98 ? 3.289 -0.855 11.864 1.00 89.88 98 PHE A CA 1
ATOM 776 C C . PHE A 1 98 ? 3.042 -2.201 12.558 1.00 89.88 98 PHE A C 1
ATOM 778 O O . PHE A 1 98 ? 3.623 -3.218 12.179 1.00 89.88 98 PHE A O 1
AT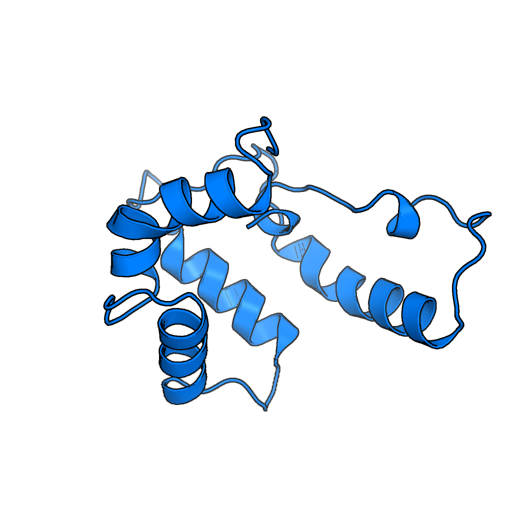OM 785 N N . GLU A 1 99 ? 2.140 -2.231 13.540 1.00 91.81 99 GLU A N 1
ATOM 786 C CA . GLU A 1 99 ? 1.815 -3.460 14.261 1.00 91.81 99 GLU A CA 1
ATOM 787 C C . GLU A 1 99 ? 1.133 -4.483 13.341 1.00 91.81 99 GLU A C 1
ATOM 789 O O . GLU A 1 99 ? 1.495 -5.664 13.344 1.00 91.81 99 GLU A O 1
ATOM 794 N N . GLN A 1 100 ? 0.178 -4.033 12.522 1.00 91.56 100 GLN A N 1
ATOM 795 C CA . GLN A 1 100 ? -0.519 -4.879 11.554 1.00 91.56 100 GLN A CA 1
ATOM 796 C C . GLN A 1 100 ? 0.435 -5.437 10.490 1.00 91.56 100 GLN A C 1
ATOM 798 O O . GLN A 1 100 ? 0.371 -6.624 10.169 1.00 91.56 100 GLN A O 1
ATOM 803 N N . HIS A 1 101 ? 1.360 -4.616 9.988 1.00 89.88 101 HIS A N 1
ATOM 804 C CA . HIS A 1 101 ? 2.393 -5.019 9.034 1.00 89.88 101 HIS A CA 1
ATOM 805 C C . HIS A 1 101 ? 3.303 -6.086 9.640 1.00 89.88 101 HIS A C 1
ATOM 807 O O . HIS A 1 101 ? 3.477 -7.153 9.057 1.00 89.88 101 HIS A O 1
ATOM 813 N N . CYS A 1 102 ? 3.811 -5.872 10.857 1.00 91.38 102 CYS A N 1
ATOM 814 C CA . CYS A 1 102 ? 4.604 -6.890 11.544 1.00 91.38 102 CYS A CA 1
ATOM 815 C C . CYS A 1 102 ? 3.829 -8.201 11.723 1.00 91.38 102 CYS A C 1
ATOM 817 O O . CYS A 1 102 ? 4.393 -9.270 11.491 1.00 91.38 102 CYS A O 1
ATOM 819 N N . LYS A 1 103 ? 2.548 -8.145 12.106 1.00 92.06 103 LYS A N 1
ATOM 820 C CA . LYS A 1 103 ? 1.697 -9.339 12.245 1.00 92.06 103 LYS A CA 1
ATOM 821 C C . LYS A 1 103 ? 1.525 -10.079 10.918 1.00 92.06 103 LYS A C 1
ATOM 823 O O . LYS A 1 103 ? 1.654 -11.303 10.899 1.00 92.06 103 LYS A O 1
ATOM 828 N N . LEU A 1 104 ? 1.291 -9.352 9.824 1.00 91.12 104 LEU A N 1
ATOM 829 C CA . LEU A 1 104 ? 1.132 -9.913 8.480 1.00 91.12 104 LEU A CA 1
ATOM 830 C C . LEU A 1 104 ? 2.367 -10.714 8.046 1.00 91.12 104 LEU A C 1
ATOM 832 O O . LEU A 1 104 ? 2.233 -11.794 7.479 1.00 91.12 104 LEU A O 1
ATOM 836 N N . PHE A 1 105 ? 3.562 -10.223 8.376 1.00 91.56 105 PHE A N 1
ATOM 837 C CA . PHE A 1 105 ? 4.830 -10.888 8.064 1.00 91.56 105 PHE A CA 1
ATOM 838 C C . PHE A 1 105 ? 5.362 -11.757 9.211 1.00 91.56 105 PHE A C 1
ATOM 840 O O . PHE A 1 105 ? 6.555 -12.051 9.269 1.00 91.56 105 PHE A O 1
ATOM 847 N N . HIS A 1 106 ? 4.502 -12.196 10.136 1.00 91.69 106 HIS A N 1
ATOM 848 C CA . HIS A 1 106 ? 4.869 -13.092 11.243 1.00 91.69 106 HIS A CA 1
ATOM 849 C C . HIS A 1 106 ? 6.047 -12.585 12.098 1.00 91.69 106 HIS A C 1
ATOM 851 O O . HIS A 1 106 ? 6.909 -13.360 12.518 1.00 91.69 106 HIS A O 1
ATOM 857 N N . HIS A 1 107 ? 6.110 -11.272 12.331 1.00 89.75 107 HIS A N 1
ATOM 858 C CA . HIS A 1 107 ? 7.205 -10.573 13.010 1.00 89.75 107 HIS A CA 1
ATOM 859 C C . HIS A 1 107 ? 8.583 -10.804 12.370 1.00 89.75 107 HIS A C 1
ATOM 861 O O . HIS A 1 107 ? 9.619 -10.686 13.031 1.00 89.75 107 HIS A O 1
ATOM 867 N N . ARG A 1 108 ? 8.615 -11.138 11.077 1.00 88.19 108 ARG A N 1
ATOM 868 C CA . ARG A 1 108 ? 9.836 -11.135 10.278 1.00 88.19 108 ARG A CA 1
ATOM 869 C C . ARG A 1 108 ? 10.016 -9.765 9.633 1.00 88.19 108 ARG A C 1
ATOM 871 O O . ARG A 1 108 ? 9.030 -9.189 9.175 1.00 88.19 108 ARG A O 1
ATOM 878 N N . PRO A 1 109 ? 11.255 -9.248 9.583 1.00 85.38 109 PRO A N 1
ATOM 879 C CA . PRO A 1 109 ? 11.544 -8.042 8.826 1.00 85.38 109 PRO A CA 1
ATOM 880 C C . PRO A 1 109 ? 11.101 -8.224 7.373 1.00 85.38 109 PRO A C 1
ATOM 882 O O . PRO A 1 109 ? 11.560 -9.143 6.693 1.00 85.38 109 PRO A O 1
ATOM 885 N N . PHE A 1 110 ? 10.202 -7.357 6.922 1.00 81.12 110 PHE A N 1
ATOM 886 C CA . PHE A 1 110 ? 9.794 -7.240 5.532 1.00 81.12 110 PHE A CA 1
ATOM 887 C C . PHE A 1 110 ? 9.731 -5.756 5.206 1.00 81.12 110 PHE A C 1
ATOM 889 O O . PHE A 1 110 ? 8.762 -5.096 5.586 1.00 81.12 110 PHE A O 1
ATOM 896 N N . ILE A 1 111 ? 10.774 -5.300 4.507 1.00 72.12 111 ILE A N 1
ATOM 897 C CA . ILE A 1 111 ? 11.072 -3.896 4.199 1.00 72.12 111 ILE A CA 1
ATOM 898 C C . ILE A 1 111 ? 11.277 -3.053 5.465 1.00 72.12 111 ILE A C 1
ATOM 900 O O . ILE A 1 111 ? 10.335 -2.900 6.272 1.00 72.12 111 ILE A O 1
#

pLDDT: mean 86.7, std 4.93, range [67.69, 94.12]

Radius of gyration: 15.15 Å; chains: 1; bounding box: 31×40×32 Å

Foldseek 3Di:
DCLQLVHDDPVLVDPVDDDDPVVVVVSVLCVQLNVLHDPVSDAALDDDDPGDHNQVSVLVSVCSSCPPNDDLVVQQVVLVVLVDPDRGPSRCVPPPVVVSVCVVVVVDDDD